Protein AF-A0A1X1QGN9-F1 (afdb_monomer_lite)

Sequence (67 aa):
MEYLTSGNPQGPLRRLDPNAGKSFSVGQSQQLDLNLTIQLALDKNKDFLSQFNVDNRAFIEASYSFE

Radius of gyration: 19.77 Å; chains: 1; bounding box: 37×15×61 Å

Foldseek 3Di:
DDPPPPVDPDDPFDKDKDKDKDWDDPDDQKIKIKIKIKIQGPDPPPVVVVVDVRDIDIDIDIDIGGD

pLDDT: mean 77.25, std 19.04, range [34.47, 96.31]

Secondary structure (DSSP, 8-state):
-------PPPPPPPEE--EEEEEEEEETTEEEEEEEEEEEE----HHHHTTS----EEEEEEEEEE-

Structure (mmCIF, N/CA/C/O backbone):
data_AF-A0A1X1QGN9-F1
#
_entry.id   AF-A0A1X1QGN9-F1
#
loop_
_atom_site.group_PDB
_atom_site.id
_atom_site.type_symbol
_atom_site.label_atom_id
_atom_site.label_alt_id
_atom_site.label_comp_id
_atom_site.label_asym_id
_atom_site.label_entity_id
_atom_site.label_seq_id
_atom_site.pdbx_PDB_ins_code
_atom_site.Cartn_x
_atom_site.Cartn_y
_atom_site.Cartn_z
_atom_site.occupancy
_atom_site.B_iso_or_equiv
_atom_site.auth_seq_id
_atom_site.auth_comp_id
_atom_site.auth_asym_id
_atom_site.auth_atom_id
_atom_site.pdbx_PDB_model_num
ATOM 1 N N . MET A 1 1 ? 12.013 -0.466 -37.453 1.00 40.34 1 MET A N 1
ATOM 2 C CA . MET A 1 1 ? 12.295 -0.591 -36.008 1.00 40.34 1 MET A CA 1
ATOM 3 C C . MET A 1 1 ? 13.507 0.276 -35.749 1.00 40.34 1 MET A C 1
ATOM 5 O O . MET A 1 1 ? 14.630 -0.165 -35.947 1.00 40.34 1 MET A O 1
ATOM 9 N N . GLU A 1 2 ? 13.262 1.557 -35.509 1.00 34.47 2 GLU A N 1
ATOM 10 C CA . GLU A 1 2 ? 14.308 2.566 -35.382 1.00 34.47 2 GLU A CA 1
ATOM 11 C C . GLU A 1 2 ? 14.729 2.599 -33.910 1.00 34.47 2 GLU A C 1
ATOM 13 O O . GLU A 1 2 ? 14.075 3.219 -33.078 1.00 34.47 2 GLU A O 1
ATOM 18 N N . TYR A 1 3 ? 15.769 1.840 -33.563 1.00 47.25 3 TYR A N 1
ATOM 19 C CA . TYR A 1 3 ? 16.428 2.000 -32.273 1.0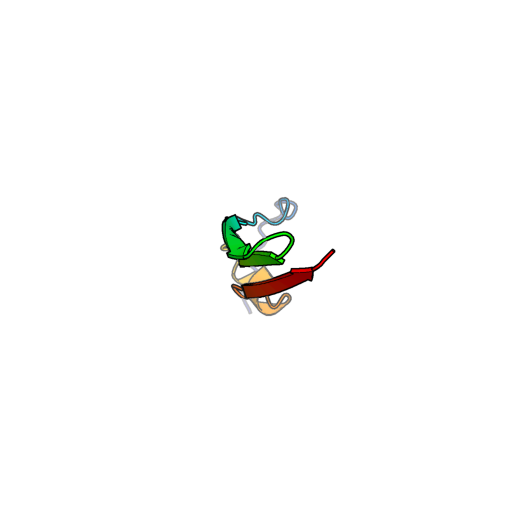0 47.25 3 TYR A CA 1
ATOM 20 C C . TYR A 1 3 ? 17.232 3.297 -32.350 1.00 47.25 3 TYR A C 1
ATOM 22 O O . TYR A 1 3 ? 18.336 3.314 -32.894 1.00 47.25 3 TYR A O 1
ATOM 30 N N . LEU A 1 4 ? 16.660 4.399 -31.861 1.00 51.44 4 LEU A N 1
ATOM 31 C CA . LEU A 1 4 ? 17.408 5.635 -31.668 1.00 51.44 4 LEU A CA 1
ATOM 32 C C . LEU A 1 4 ? 18.421 5.374 -30.554 1.00 51.44 4 LEU A C 1
ATOM 34 O O . LEU A 1 4 ? 18.086 5.308 -29.375 1.00 51.44 4 LEU A O 1
ATOM 38 N N . THR A 1 5 ? 19.665 5.168 -30.975 1.00 49.34 5 THR A N 1
ATOM 39 C CA . THR A 1 5 ? 20.872 4.900 -30.194 1.00 49.34 5 THR A CA 1
ATOM 40 C C . THR A 1 5 ? 21.213 6.053 -29.245 1.00 49.34 5 THR A C 1
ATOM 42 O O . THR A 1 5 ? 22.246 6.710 -29.379 1.00 49.34 5 THR A O 1
ATOM 45 N N . SER A 1 6 ? 20.356 6.328 -28.268 1.00 46.03 6 SER A N 1
ATOM 46 C CA . SER A 1 6 ? 20.717 7.146 -27.120 1.00 46.03 6 SER A CA 1
ATOM 47 C C . SER A 1 6 ? 21.585 6.279 -26.217 1.00 46.03 6 SER A C 1
ATOM 49 O O . SER A 1 6 ? 21.098 5.620 -25.304 1.00 46.03 6 SER A O 1
ATOM 51 N N . GLY A 1 7 ? 22.889 6.248 -26.496 1.00 49.31 7 GLY A N 1
ATOM 52 C CA . GLY A 1 7 ? 23.917 5.648 -25.641 1.00 49.31 7 GLY A CA 1
ATOM 53 C C . GLY A 1 7 ? 24.070 6.339 -24.279 1.00 49.31 7 GLY A C 1
ATOM 54 O O . GLY A 1 7 ? 25.160 6.336 -23.717 1.00 49.31 7 GLY A O 1
ATOM 55 N N . ASN A 1 8 ? 23.009 6.956 -23.754 1.00 48.44 8 ASN A N 1
ATOM 56 C CA . ASN A 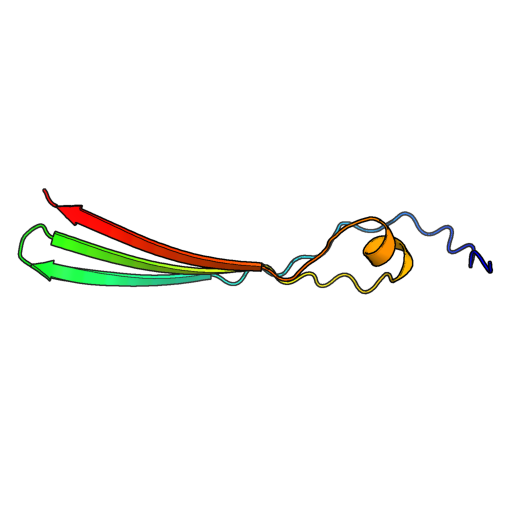1 8 ? 22.979 7.459 -22.396 1.00 48.44 8 ASN A CA 1
ATOM 57 C C . ASN A 1 8 ? 22.652 6.296 -21.451 1.00 48.44 8 ASN A C 1
ATOM 59 O O . ASN A 1 8 ? 21.637 5.622 -21.659 1.00 48.44 8 ASN A O 1
ATOM 63 N N . PRO A 1 9 ? 23.467 6.060 -20.406 1.00 56.22 9 PRO A N 1
ATOM 64 C CA . PRO A 1 9 ? 23.113 5.106 -19.368 1.00 56.22 9 PRO A CA 1
ATOM 65 C C . PRO A 1 9 ? 21.738 5.481 -18.814 1.00 56.22 9 PRO A C 1
ATOM 67 O O . PRO A 1 9 ? 21.475 6.651 -18.521 1.00 56.22 9 PRO A O 1
ATOM 70 N N . GLN A 1 10 ? 20.849 4.491 -18.728 1.00 58.25 10 GLN A N 1
ATOM 71 C CA . GLN A 1 10 ? 19.531 4.656 -18.124 1.00 58.25 10 GLN A CA 1
ATOM 72 C C . GLN A 1 10 ? 19.714 5.287 -16.738 1.00 58.25 10 GLN A C 1
ATOM 74 O O . GLN A 1 10 ? 20.405 4.736 -15.880 1.00 58.25 10 GLN A O 1
ATOM 79 N N . GLY A 1 11 ? 19.161 6.487 -16.552 1.00 60.75 11 GLY A N 1
ATOM 80 C CA . GLY A 1 11 ? 19.189 7.168 -15.263 1.00 60.75 11 GLY A CA 1
ATOM 81 C C . GLY A 1 11 ? 18.372 6.400 -14.217 1.00 60.75 11 GLY A C 1
ATOM 82 O O . GLY A 1 11 ? 17.580 5.526 -14.573 1.00 60.75 11 GLY A O 1
ATOM 83 N N . PRO A 1 12 ? 18.537 6.711 -12.922 1.00 65.12 12 PRO A N 1
ATOM 84 C CA . PRO A 1 12 ? 17.739 6.081 -11.880 1.00 65.12 12 PRO A CA 1
ATOM 85 C C . PRO A 1 12 ? 16.247 6.333 -12.126 1.00 65.12 12 PRO A C 1
ATOM 87 O O . PRO A 1 12 ? 15.845 7.469 -12.396 1.00 65.12 12 PRO A O 1
ATOM 90 N N . LEU A 1 13 ? 15.435 5.276 -12.003 1.00 70.94 13 LEU A N 1
ATOM 91 C CA . LEU A 1 13 ? 13.978 5.362 -12.077 1.00 70.94 13 LEU A CA 1
ATOM 92 C C . LEU A 1 13 ? 13.490 6.447 -11.114 1.00 70.94 13 LEU A C 1
ATOM 94 O O . LEU A 1 13 ? 13.740 6.389 -9.909 1.00 70.94 13 LEU A O 1
ATOM 98 N N . ARG A 1 14 ? 12.773 7.436 -11.645 1.00 76.62 14 ARG A N 1
ATOM 99 C CA . ARG A 1 14 ? 12.226 8.523 -10.832 1.00 76.62 14 ARG A CA 1
ATOM 100 C C . ARG A 1 14 ? 10.782 8.213 -10.477 1.00 76.62 14 ARG A C 1
ATOM 102 O O . ARG A 1 14 ? 9.937 8.091 -11.366 1.00 76.62 14 ARG A O 1
ATOM 109 N N . ARG A 1 15 ? 10.496 8.145 -9.181 1.00 81.19 15 ARG A N 1
ATOM 110 C CA . ARG A 1 15 ? 9.154 7.922 -8.643 1.00 81.19 15 ARG A CA 1
ATOM 111 C C . ARG A 1 15 ? 8.800 9.024 -7.651 1.00 81.19 15 ARG A C 1
ATOM 113 O O . ARG A 1 15 ? 9.670 9.482 -6.913 1.00 81.19 15 ARG A O 1
ATOM 120 N N . LEU A 1 16 ? 7.546 9.462 -7.666 1.00 86.25 16 LEU A N 1
ATOM 121 C CA . LEU A 1 16 ? 6.997 10.389 -6.681 1.00 86.25 16 LEU A CA 1
ATOM 122 C C . LEU A 1 16 ? 5.947 9.656 -5.853 1.00 86.25 16 LEU A C 1
ATOM 124 O O . LEU A 1 16 ? 4.935 9.222 -6.401 1.00 86.25 16 LEU A O 1
ATOM 128 N N . ASP A 1 17 ? 6.202 9.555 -4.549 1.00 89.12 17 ASP A N 1
ATOM 129 C CA . ASP A 1 17 ? 5.399 8.755 -3.622 1.00 89.12 17 ASP A CA 1
ATOM 130 C C . ASP A 1 17 ? 4.754 9.627 -2.527 1.00 89.12 17 ASP A C 1
ATOM 132 O O . ASP A 1 17 ? 5.221 9.623 -1.381 1.00 89.12 17 ASP A O 1
ATOM 136 N N . PRO A 1 18 ? 3.723 10.441 -2.834 1.00 91.56 18 PRO A N 1
ATOM 137 C CA . PRO A 1 18 ? 3.043 11.194 -1.797 1.00 91.56 18 PRO A CA 1
ATOM 138 C C . PRO A 1 18 ? 2.254 10.235 -0.903 1.00 91.56 18 PRO A C 1
ATOM 140 O O . PRO A 1 18 ? 1.548 9.336 -1.371 1.00 91.56 18 PRO A O 1
ATOM 143 N N . ASN A 1 19 ? 2.372 10.466 0.398 1.00 93.25 19 ASN A N 1
ATOM 144 C CA . ASN A 1 19 ? 1.633 9.764 1.431 1.00 93.25 19 ASN A CA 1
ATOM 145 C C . ASN A 1 19 ? 0.839 10.778 2.256 1.00 93.25 19 ASN A C 1
ATOM 147 O O . ASN A 1 19 ? 1.306 11.885 2.528 1.00 93.25 19 ASN A O 1
ATOM 151 N N . ALA A 1 20 ? -0.384 10.404 2.609 1.00 95.44 20 ALA A N 1
ATOM 152 C CA . ALA A 1 20 ? -1.259 11.175 3.471 1.00 95.44 20 ALA A CA 1
ATOM 153 C C . ALA A 1 20 ? -1.961 10.215 4.428 1.00 95.44 20 ALA A C 1
ATOM 155 O O . ALA A 1 20 ? -2.602 9.260 3.994 1.00 95.44 20 ALA A O 1
ATOM 156 N N . GLY A 1 21 ? -1.835 10.480 5.723 1.00 95.44 21 GLY A N 1
ATOM 157 C CA . GLY A 1 21 ? -2.434 9.673 6.775 1.00 95.44 21 GLY A CA 1
ATOM 158 C C . GLY A 1 21 ? -3.273 10.523 7.714 1.00 95.44 21 GLY A C 1
ATOM 159 O O . GLY A 1 21 ? -2.974 11.700 7.936 1.00 95.44 21 GLY A O 1
ATOM 160 N N . LYS A 1 22 ? -4.327 9.932 8.274 1.00 96.25 22 LYS A N 1
ATOM 161 C CA . LYS A 1 22 ? -5.104 10.541 9.348 1.00 96.25 22 LYS A CA 1
ATOM 162 C C . LYS A 1 22 ? -5.505 9.506 10.388 1.00 96.25 22 LYS A C 1
ATOM 164 O O . LYS A 1 22 ? -6.182 8.530 10.075 1.00 96.25 22 LYS A O 1
ATOM 169 N N . SER A 1 23 ? -5.165 9.812 11.632 1.00 96.31 23 SER A N 1
ATOM 170 C CA . SER A 1 23 ? -5.601 9.070 12.810 1.00 96.31 23 SER A CA 1
ATOM 171 C C . SER A 1 23 ? -6.868 9.689 13.400 1.00 96.31 23 SER A C 1
ATOM 173 O O . SER A 1 23 ? -7.060 10.915 13.405 1.00 96.31 23 SER A O 1
ATOM 175 N N . PHE A 1 24 ? -7.750 8.834 13.900 1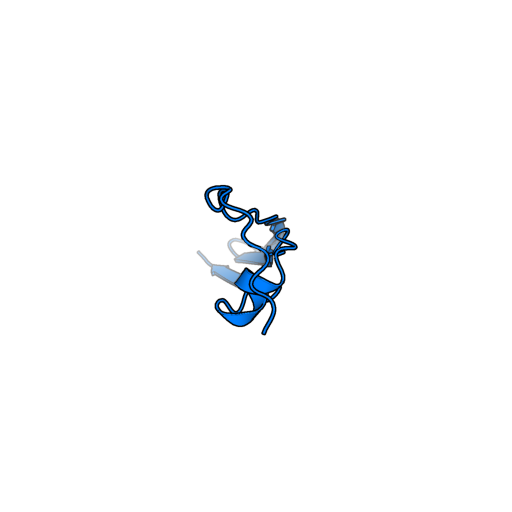.00 95.25 24 PHE A N 1
ATOM 176 C CA . PHE A 1 24 ? -8.975 9.192 14.598 1.00 95.25 24 PHE A CA 1
ATOM 177 C C . PHE A 1 24 ? -9.027 8.409 15.908 1.00 95.25 24 PHE A C 1
ATOM 179 O O . PHE A 1 24 ? -8.956 7.182 15.901 1.00 95.25 24 PHE A O 1
ATOM 186 N N . SER A 1 25 ? -9.189 9.116 17.027 1.00 94.38 25 SER A N 1
ATOM 187 C CA . SER A 1 25 ? -9.618 8.479 18.271 1.00 94.38 25 SER A CA 1
ATOM 188 C C . SER A 1 25 ? -11.127 8.277 18.179 1.00 94.38 25 SER A C 1
ATOM 190 O O . SER A 1 25 ? -11.877 9.249 18.082 1.00 94.38 25 SER A O 1
ATOM 192 N N . VAL A 1 26 ? -11.555 7.016 18.109 1.00 91.75 26 VAL A N 1
ATOM 193 C CA . VAL A 1 26 ? -12.974 6.652 17.933 1.00 91.75 26 VAL A CA 1
ATOM 194 C C . VAL A 1 26 ? -13.649 6.406 19.288 1.00 91.75 26 VAL A C 1
ATOM 196 O O . VAL A 1 26 ? -14.857 6.576 19.425 1.00 91.75 26 VAL A O 1
ATOM 199 N N . GLY A 1 27 ? -12.857 6.070 20.308 1.00 90.81 27 GLY A N 1
ATOM 200 C CA . GLY A 1 27 ? -13.296 5.824 21.676 1.00 90.81 27 GLY A CA 1
ATOM 201 C C . GLY A 1 27 ? -12.112 5.742 22.639 1.00 90.81 27 GLY A C 1
ATOM 202 O O . GLY A 1 27 ? -10.957 5.919 22.244 1.00 90.81 27 GLY A O 1
ATOM 203 N N . GLN A 1 28 ? -12.394 5.465 23.914 1.00 88.94 28 GLN A N 1
ATOM 204 C CA . GLN A 1 28 ? -11.348 5.223 24.906 1.00 88.94 28 GLN A CA 1
ATOM 205 C C . GLN A 1 28 ? -10.580 3.953 24.515 1.00 88.94 28 GLN A C 1
ATOM 207 O O . GLN A 1 28 ? -11.192 2.903 24.330 1.00 88.94 28 GLN A O 1
ATOM 212 N N . SER A 1 29 ? -9.265 4.084 24.329 1.00 91.94 29 SER A N 1
ATOM 213 C CA . SER A 1 29 ? -8.371 3.009 23.869 1.00 91.94 29 SER A CA 1
ATOM 214 C C . SER A 1 29 ? -8.674 2.451 22.469 1.00 91.94 29 SER A C 1
ATOM 216 O O . SER A 1 29 ? -8.242 1.350 22.155 1.00 91.94 29 SER A O 1
ATOM 218 N N . GLN A 1 30 ? -9.399 3.187 21.614 1.00 94.69 30 GLN A N 1
ATOM 219 C CA . GLN A 1 30 ? -9.695 2.779 20.233 1.00 94.69 30 GLN A CA 1
ATOM 220 C C . GLN A 1 30 ? -9.161 3.800 19.231 1.00 94.69 30 GLN A C 1
ATOM 222 O O . GLN A 1 30 ? -9.494 4.992 19.304 1.00 94.69 30 GLN A O 1
ATOM 227 N N . GLN A 1 31 ? -8.393 3.324 18.255 1.00 95.38 31 GLN A N 1
ATOM 228 C CA . GLN A 1 31 ? -7.800 4.157 17.217 1.00 95.38 31 GLN A CA 1
ATOM 229 C C . GLN A 1 31 ? -8.085 3.594 15.823 1.00 95.38 31 GLN A C 1
ATOM 231 O O . GLN A 1 31 ? -7.989 2.394 15.576 1.00 95.38 31 GLN A O 1
ATOM 236 N N . LEU A 1 32 ? -8.457 4.493 14.911 1.00 95.38 32 LEU A N 1
ATOM 237 C CA . LEU A 1 32 ? -8.603 4.224 13.487 1.00 95.38 32 LEU A CA 1
ATOM 238 C C . LEU A 1 32 ? -7.582 5.063 12.722 1.00 95.38 32 LEU A C 1
ATOM 240 O O . LEU A 1 32 ? -7.616 6.292 12.788 1.00 95.38 32 LEU A O 1
ATOM 244 N N . ASP A 1 33 ? -6.725 4.406 11.956 1.00 96.25 33 ASP A N 1
ATOM 245 C CA . ASP A 1 33 ? -5.743 5.035 11.083 1.00 96.25 33 ASP A CA 1
ATOM 246 C C . ASP A 1 33 ? -6.128 4.794 9.626 1.00 96.25 33 ASP A C 1
ATOM 248 O O . ASP A 1 33 ? -6.296 3.654 9.194 1.00 96.25 33 ASP A O 1
ATOM 252 N N . LEU A 1 34 ? -6.271 5.875 8.863 1.00 95.94 34 LEU A N 1
ATOM 253 C CA . LEU A 1 34 ? -6.494 5.832 7.421 1.00 95.94 34 LEU A CA 1
ATOM 254 C C . LEU A 1 34 ? -5.249 6.361 6.718 1.00 95.94 34 LEU A C 1
ATOM 256 O O . LEU A 1 34 ? -4.861 7.501 6.964 1.00 95.94 34 LEU A O 1
ATOM 260 N N . ASN A 1 35 ? -4.662 5.572 5.823 1.00 96.31 35 ASN A N 1
ATOM 261 C CA . ASN A 1 35 ? -3.499 5.960 5.032 1.00 96.31 35 ASN A CA 1
ATOM 262 C C . ASN A 1 35 ? -3.797 5.846 3.536 1.00 96.31 35 ASN A C 1
ATOM 264 O O . ASN A 1 35 ? -4.367 4.865 3.062 1.00 96.31 35 ASN A O 1
ATOM 268 N N . LEU A 1 36 ? -3.384 6.863 2.789 1.00 95.12 36 LEU A N 1
ATOM 269 C CA . LEU A 1 36 ? -3.391 6.905 1.336 1.00 95.12 36 LEU A CA 1
ATOM 270 C C . LEU A 1 36 ? -1.951 7.072 0.862 1.00 95.12 36 LEU A C 1
ATOM 272 O O . LEU A 1 36 ? -1.300 8.071 1.173 1.0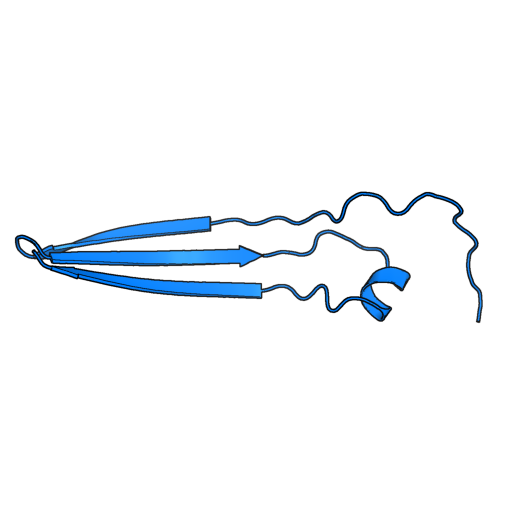0 95.12 36 LEU A O 1
ATOM 276 N N . THR A 1 37 ? -1.485 6.129 0.055 1.00 95.06 37 THR A N 1
ATOM 277 C CA . THR A 1 37 ? -0.186 6.205 -0.615 1.00 95.06 37 THR A CA 1
ATOM 278 C C . THR A 1 37 ? -0.404 6.152 -2.115 1.00 95.06 37 THR A C 1
ATOM 280 O O . THR A 1 37 ? -1.032 5.227 -2.625 1.00 95.06 37 THR A O 1
ATOM 283 N N . ILE A 1 38 ? 0.129 7.126 -2.846 1.00 92.50 38 ILE A N 1
ATOM 284 C CA . ILE A 1 38 ? 0.133 7.114 -4.312 1.00 92.50 38 ILE A CA 1
ATOM 285 C C . ILE A 1 38 ? 1.574 6.888 -4.753 1.00 92.50 38 ILE A C 1
ATOM 287 O O . ILE A 1 38 ? 2.489 7.432 -4.154 1.00 92.50 38 ILE A O 1
ATOM 291 N N . GLN A 1 39 ? 1.784 6.085 -5.788 1.00 89.38 39 GLN A N 1
ATOM 292 C CA . GLN A 1 39 ? 3.080 5.889 -6.427 1.00 89.38 39 GLN A CA 1
ATOM 293 C C . GLN A 1 39 ? 2.963 6.333 -7.879 1.00 89.38 39 GLN A C 1
ATOM 295 O O . GLN A 1 39 ? 2.267 5.691 -8.669 1.00 89.38 39 GLN A O 1
ATOM 300 N N . LEU A 1 40 ? 3.620 7.442 -8.222 1.00 85.75 40 LEU A N 1
ATOM 301 C CA . LEU A 1 40 ? 3.620 8.005 -9.570 1.00 85.75 40 LEU A CA 1
ATOM 302 C C . LEU A 1 40 ? 4.957 7.757 -10.257 1.00 85.75 40 LEU A C 1
ATOM 304 O O . LEU A 1 40 ? 6.014 8.193 -9.792 1.00 85.75 40 LEU A O 1
ATOM 308 N N . ALA A 1 41 ? 4.896 7.098 -11.406 1.00 80.94 41 ALA A N 1
ATOM 309 C CA . ALA A 1 41 ? 6.034 6.900 -12.283 1.00 80.94 41 ALA A CA 1
ATOM 310 C C . ALA A 1 41 ? 6.345 8.203 -13.036 1.00 80.94 41 ALA A C 1
ATOM 312 O O . ALA A 1 41 ? 5.568 8.635 -13.884 1.00 80.94 41 ALA A O 1
ATOM 313 N N . LEU A 1 42 ? 7.473 8.856 -12.737 1.00 76.69 42 LEU A N 1
ATOM 314 C CA . LEU A 1 42 ? 7.861 10.118 -13.390 1.00 76.69 42 LEU A CA 1
ATOM 315 C C . LEU A 1 42 ? 8.789 9.923 -14.594 1.00 76.69 42 LEU A C 1
ATOM 317 O O . LEU A 1 42 ? 9.306 10.909 -15.143 1.00 76.69 42 LEU A O 1
ATOM 321 N N . ASP A 1 43 ? 9.062 8.675 -14.963 1.00 69.06 43 ASP A N 1
ATOM 322 C CA . ASP A 1 43 ? 9.914 8.358 -16.095 1.00 69.06 43 ASP A CA 1
ATOM 323 C C . ASP A 1 43 ? 9.114 8.399 -17.402 1.00 69.06 43 ASP A C 1
ATOM 325 O O . ASP A 1 43 ? 8.023 7.844 -17.507 1.00 69.06 43 ASP A O 1
ATOM 329 N N . LYS A 1 44 ? 9.644 9.117 -18.395 1.00 55.66 44 LYS A N 1
ATOM 330 C CA . LYS A 1 44 ? 8.981 9.361 -19.690 1.00 55.66 44 LYS A CA 1
ATOM 331 C C . LYS A 1 44 ? 9.580 8.526 -20.820 1.00 55.66 44 LYS A C 1
ATOM 333 O O . LYS A 1 44 ? 9.198 8.709 -21.977 1.00 55.66 44 LYS A O 1
ATOM 338 N N . ASN A 1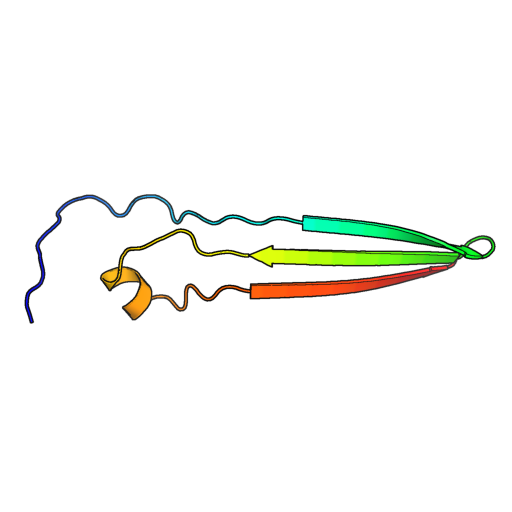 45 ? 10.539 7.652 -20.517 1.00 57.47 45 ASN A N 1
ATOM 339 C CA . ASN A 1 45 ? 11.225 6.871 -21.534 1.00 57.47 45 ASN A CA 1
ATOM 340 C C . ASN A 1 45 ? 10.283 5.797 -22.104 1.00 57.47 45 ASN A C 1
ATOM 342 O O . ASN A 1 45 ? 10.021 4.776 -21.470 1.00 57.47 45 ASN A O 1
ATOM 346 N N . LYS A 1 46 ? 9.752 6.043 -23.310 1.00 54.47 46 LYS A N 1
ATOM 347 C CA . LYS A 1 46 ? 8.820 5.139 -24.011 1.00 54.47 46 LYS A CA 1
ATOM 348 C C . LYS A 1 46 ? 9.392 3.734 -24.210 1.00 54.47 46 LYS A C 1
ATOM 350 O O . LYS A 1 46 ? 8.647 2.766 -24.094 1.00 54.47 46 LYS A O 1
ATOM 355 N N . ASP A 1 47 ? 10.702 3.625 -24.425 1.00 53.09 47 ASP A N 1
ATOM 356 C CA . ASP A 1 47 ? 11.377 2.331 -24.571 1.00 53.09 47 ASP A CA 1
ATOM 357 C C . ASP A 1 47 ? 11.360 1.522 -23.262 1.00 53.09 47 ASP A C 1
ATOM 359 O O . ASP A 1 47 ? 11.231 0.299 -23.295 1.00 53.09 47 ASP A O 1
ATOM 363 N N . PHE A 1 48 ? 11.380 2.195 -22.105 1.00 53.47 48 PHE A N 1
ATOM 364 C CA . PHE A 1 48 ? 11.309 1.569 -20.780 1.00 53.47 48 PHE A CA 1
ATOM 365 C C . PHE A 1 48 ? 9.873 1.183 -20.393 1.00 53.47 48 PHE A C 1
ATOM 367 O O . PHE A 1 48 ? 9.657 0.107 -19.843 1.00 53.47 48 PHE A O 1
ATOM 374 N N . LEU A 1 49 ? 8.881 2.006 -20.761 1.00 53.22 49 LEU A N 1
ATOM 375 C CA . LEU A 1 49 ? 7.449 1.708 -20.581 1.00 53.22 49 LEU A CA 1
ATOM 376 C C . LEU A 1 49 ? 6.993 0.459 -21.357 1.00 53.22 49 LEU A C 1
ATOM 378 O O . LEU A 1 49 ? 5.985 -0.143 -21.008 1.00 53.22 49 LEU A O 1
ATOM 382 N N . SER A 1 50 ? 7.730 0.055 -22.399 1.00 55.72 50 SER A N 1
ATOM 383 C CA . SER A 1 50 ? 7.446 -1.185 -23.136 1.00 55.72 50 SER A CA 1
ATOM 384 C C . SER A 1 50 ? 7.947 -2.457 -22.433 1.00 55.72 50 SER A C 1
ATOM 386 O O . SER A 1 50 ? 7.451 -3.542 -22.726 1.00 55.72 50 SER A O 1
ATOM 388 N N . GLN A 1 51 ? 8.916 -2.335 -21.514 1.00 54.00 51 GLN A N 1
ATOM 389 C CA . GLN A 1 51 ? 9.569 -3.464 -20.8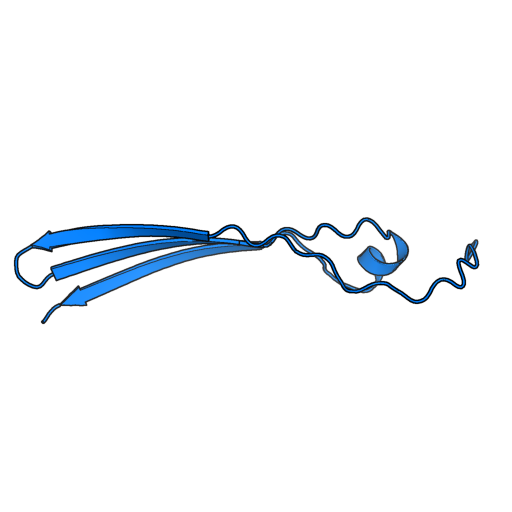28 1.00 54.00 51 GLN A CA 1
ATOM 390 C C . GLN A 1 51 ? 9.258 -3.524 -19.326 1.00 54.00 51 GLN A C 1
ATOM 392 O O . GLN A 1 51 ? 9.373 -4.586 -18.717 1.00 54.00 51 GLN A O 1
ATOM 397 N N . PHE A 1 52 ? 8.833 -2.410 -18.730 1.00 54.34 52 PHE A N 1
ATOM 398 C CA . PHE A 1 52 ? 8.408 -2.322 -17.341 1.00 54.34 52 PHE A CA 1
ATOM 399 C C . PHE A 1 52 ? 6.984 -1.783 -17.273 1.00 54.34 52 PHE A C 1
ATOM 401 O O . PHE A 1 52 ? 6.680 -0.737 -17.843 1.00 54.34 52 PHE A O 1
ATOM 408 N N . ASN A 1 53 ? 6.126 -2.462 -16.510 1.00 58.88 53 ASN A N 1
ATOM 409 C CA . ASN A 1 53 ? 4.796 -1.964 -16.170 1.00 58.88 53 ASN A CA 1
ATOM 410 C C . ASN A 1 53 ? 4.951 -0.871 -15.098 1.00 58.88 53 ASN A C 1
ATOM 412 O O . ASN A 1 53 ? 4.739 -1.102 -13.901 1.00 58.88 53 ASN A O 1
ATOM 416 N N . VAL A 1 54 ? 5.453 0.299 -15.508 1.00 61.91 54 VAL A N 1
ATOM 417 C CA . VAL A 1 54 ? 5.629 1.472 -14.640 1.00 61.91 54 VAL A CA 1
ATOM 418 C C . VAL A 1 54 ? 4.270 2.153 -14.456 1.00 61.91 54 VAL A C 1
ATOM 420 O O . VAL A 1 54 ? 4.055 3.302 -14.833 1.00 61.91 54 VAL A O 1
ATOM 423 N N . ASP A 1 55 ? 3.319 1.393 -13.921 1.00 69.44 55 ASP A N 1
ATOM 424 C CA . ASP A 1 55 ? 1.956 1.849 -13.703 1.00 69.44 55 ASP A CA 1
ATOM 425 C C . ASP A 1 55 ? 1.884 2.718 -12.453 1.00 69.44 55 ASP A C 1
ATOM 427 O O . ASP A 1 55 ? 2.516 2.432 -11.430 1.00 69.44 55 ASP A O 1
ATOM 431 N N . ASN A 1 56 ? 1.061 3.761 -12.524 1.00 83.50 56 ASN A N 1
ATOM 432 C CA . ASN A 1 56 ? 0.685 4.527 -11.347 1.00 83.50 56 ASN A CA 1
ATOM 433 C C . ASN A 1 56 ? -0.128 3.629 -10.410 1.00 83.50 56 ASN A C 1
ATOM 435 O O . ASN A 1 56 ? -1.080 2.976 -10.843 1.00 83.50 56 ASN A O 1
ATOM 439 N N . ARG A 1 57 ? 0.228 3.604 -9.125 1.00 88.06 57 ARG A N 1
ATOM 440 C CA . ARG A 1 57 ? -0.457 2.783 -8.117 1.00 88.06 57 ARG A CA 1
ATOM 441 C C . ARG A 1 57 ? -1.036 3.663 -7.026 1.00 88.06 57 ARG A C 1
ATOM 443 O O . ARG A 1 57 ? -0.455 4.686 -6.675 1.00 88.06 57 ARG A O 1
ATOM 450 N N . ALA A 1 58 ? -2.163 3.240 -6.475 1.00 91.56 58 ALA A N 1
ATOM 451 C CA . ALA A 1 58 ? -2.756 3.839 -5.292 1.00 91.56 58 ALA A CA 1
ATOM 452 C C . ALA A 1 58 ? -3.022 2.736 -4.266 1.00 91.56 58 ALA A C 1
ATOM 454 O O . ALA A 1 58 ? -3.548 1.678 -4.609 1.00 91.56 58 ALA A O 1
ATOM 455 N N . PHE A 1 59 ? -2.649 2.999 -3.020 1.00 94.56 59 PHE A N 1
ATOM 456 C CA . PHE A 1 59 ? -2.856 2.130 -1.872 1.00 94.56 59 PHE A CA 1
ATOM 457 C C . PHE A 1 59 ? -3.705 2.891 -0.866 1.00 94.56 59 PHE A C 1
ATOM 459 O O . PHE A 1 59 ? -3.386 4.030 -0.521 1.00 94.56 59 PHE A O 1
ATOM 466 N N . ILE A 1 60 ? -4.789 2.263 -0.426 1.00 95.62 60 ILE A N 1
ATOM 467 C CA . ILE A 1 60 ? -5.646 2.768 0.641 1.00 95.62 60 ILE A CA 1
ATOM 468 C C . ILE A 1 60 ? -5.602 1.723 1.743 1.00 95.62 60 ILE A C 1
ATOM 470 O O . ILE A 1 60 ? -5.918 0.558 1.503 1.00 95.62 60 ILE A O 1
ATOM 474 N N . GLU A 1 61 ? -5.205 2.143 2.932 1.00 96.19 61 GLU A N 1
ATOM 475 C CA . GLU A 1 61 ? -5.058 1.282 4.096 1.00 96.19 61 GLU A CA 1
ATOM 476 C C . GLU A 1 61 ? -5.906 1.842 5.234 1.00 96.19 61 GLU A C 1
ATOM 478 O O . GLU A 1 61 ? -5.925 3.049 5.484 1.00 96.19 61 GLU A O 1
ATOM 483 N N . ALA A 1 62 ? -6.623 0.952 5.911 1.00 95.69 62 ALA A N 1
ATOM 484 C CA . ALA A 1 62 ? -7.380 1.262 7.110 1.00 95.69 62 ALA A CA 1
ATOM 485 C C . ALA A 1 62 ? -6.958 0.279 8.200 1.00 95.69 62 ALA A C 1
ATOM 487 O O . ALA A 1 62 ? -7.115 -0.932 8.036 1.00 95.69 62 ALA A O 1
ATOM 488 N N . SER A 1 63 ? -6.433 0.805 9.300 1.00 96.06 63 SER A N 1
ATOM 489 C CA . SER A 1 63 ? -5.992 0.027 10.453 1.00 96.06 63 SER A CA 1
ATOM 490 C C . SER A 1 63 ? -6.827 0.414 11.661 1.00 96.06 63 SER A C 1
ATOM 492 O O . SER A 1 63 ? -7.003 1.595 11.943 1.00 96.06 63 SER A O 1
ATOM 494 N N . TYR A 1 64 ? -7.346 -0.581 12.371 1.00 95.69 64 TYR A N 1
ATOM 495 C CA . TYR A 1 64 ? -8.092 -0.385 13.608 1.00 95.69 64 TYR A CA 1
ATOM 496 C C . TYR A 1 64 ? -7.372 -1.100 14.747 1.00 95.69 64 TYR A C 1
ATOM 498 O O . TYR A 1 64 ? -7.064 -2.288 14.626 1.00 95.69 64 TYR A O 1
ATOM 506 N N . SER A 1 65 ? -7.109 -0.389 15.838 1.00 95.12 65 SER A N 1
ATOM 507 C CA . SER A 1 65 ? -6.462 -0.923 17.035 1.00 95.12 65 SER A CA 1
ATOM 508 C C . SER A 1 65 ? -7.296 -0.648 18.284 1.00 95.12 65 SER A C 1
ATOM 510 O O . SER A 1 65 ? -8.007 0.357 18.381 1.00 95.12 65 SER A O 1
ATOM 512 N N . PHE A 1 66 ? -7.219 -1.582 19.231 1.00 93.94 66 PHE A N 1
ATOM 513 C CA . PHE A 1 66 ? -7.834 -1.494 20.548 1.00 93.94 66 PHE A CA 1
ATOM 514 C C . PHE A 1 66 ? -6.861 -2.044 21.599 1.00 93.94 66 PHE A C 1
ATOM 516 O O . PHE A 1 66 ? -6.223 -3.070 21.353 1.00 93.94 66 PHE A O 1
ATOM 523 N N . GLU A 1 67 ? -6.748 -1.357 22.735 1.00 77.44 67 GLU A N 1
ATOM 524 C CA . GLU A 1 67 ? -6.053 -1.828 23.949 1.00 77.44 67 GLU A CA 1
ATOM 525 C C . GLU A 1 67 ? -7.048 -2.243 25.035 1.00 77.44 67 GLU A C 1
ATOM 527 O O . GLU A 1 67 ? -8.047 -1.510 25.237 1.00 77.44 67 GLU A O 1
#